Protein AF-A0A7S0AJ33-F1 (afdb_monomer)

Solvent-accessible surface area (backbone atoms only — not comparable to full-atom values): 9630 Å² total; per-residue (Å²): 132,60,96,88,64,83,84,90,73,63,74,93,75,52,90,80,80,69,86,54,76,86,87,74,95,79,88,88,82,87,87,86,87,85,76,67,95,88,60,59,65,63,62,50,52,53,50,58,67,71,67,58,60,90,66,72,79,62,83,73,77,88,58,88,97,57,82,64,74,44,81,56,90,98,44,70,38,20,81,92,29,70,66,35,37,65,82,56,78,78,54,84,82,84,73,77,87,71,65,85,61,53,44,80,44,98,87,75,45,82,41,77,64,59,66,90,76,55,80,83,72,67,89,73,80,76,90,68,84,90,80,124

Radius of gyration: 19.79 Å; Cα contacts (8 Å, |Δi|>4): 57; chains: 1; bounding box: 50×34×46 Å

Secondary structure (DSSP, 8-state):
--TT------TTTS----SS---SS-----------TT--HHHHHHHHHHTS-GGGG--PPPPTT----EEETTEEE-TTSGGG-SGGGG-----SPPPTTEEE-TTS-EEE--GGGS--------S-SS--

Structure (mmCIF, N/CA/C/O backbone):
data_AF-A0A7S0AJ33-F1
#
_entry.id   AF-A0A7S0AJ33-F1
#
loop_
_atom_site.group_PDB
_atom_site.id
_atom_site.type_symbol
_atom_site.label_atom_id
_atom_site.label_alt_id
_atom_site.label_comp_id
_atom_site.label_asym_id
_atom_site.label_entity_id
_atom_site.label_seq_id
_atom_site.pdbx_PDB_ins_code
_atom_site.Cartn_x
_atom_site.Cartn_y
_atom_site.Cartn_z
_atom_site.occupancy
_atom_site.B_iso_or_equiv
_atom_site.auth_seq_id
_atom_site.auth_comp_id
_atom_site.auth_asym_id
_atom_site.auth_atom_id
_atom_site.pdbx_PDB_model_num
ATOM 1 N N . LEU A 1 1 ? 9.107 -3.388 11.786 1.00 78.88 1 LEU A N 1
ATOM 2 C CA . LEU A 1 1 ? 8.128 -4.091 12.624 1.00 78.88 1 LEU A CA 1
ATOM 3 C C . LEU A 1 1 ? 8.884 -5.144 13.397 1.00 78.88 1 LEU A C 1
ATOM 5 O O . LEU A 1 1 ? 9.576 -5.954 12.781 1.00 78.88 1 LEU A O 1
ATOM 9 N N . GLU A 1 2 ? 8.811 -5.050 14.709 1.00 83.94 2 GLU A N 1
ATOM 10 C CA . GLU A 1 2 ? 9.269 -6.053 15.657 1.00 83.94 2 GLU A CA 1
ATOM 11 C C . GLU A 1 2 ? 8.141 -7.064 15.928 1.00 83.94 2 GLU A C 1
ATOM 13 O O . GLU A 1 2 ? 6.979 -6.805 15.591 1.00 83.94 2 GLU A O 1
ATOM 18 N N . PRO A 1 3 ? 8.448 -8.256 16.468 1.00 88.38 3 PRO A N 1
ATOM 19 C CA . PRO A 1 3 ? 7.413 -9.198 16.876 1.00 88.38 3 PRO A CA 1
ATOM 20 C C . PRO A 1 3 ? 6.415 -8.548 17.844 1.00 88.38 3 PRO A C 1
ATOM 22 O O . PRO A 1 3 ? 6.809 -8.023 18.879 1.00 88.38 3 PRO A O 1
ATOM 25 N N . GLY A 1 4 ? 5.125 -8.613 17.509 1.00 87.88 4 GLY A N 1
ATOM 26 C CA . GLY A 1 4 ? 4.047 -7.993 18.290 1.00 87.88 4 GLY A CA 1
ATOM 27 C C . GLY A 1 4 ? 3.580 -6.635 17.761 1.00 87.88 4 GLY A C 1
ATOM 28 O O . GLY A 1 4 ? 2.477 -6.218 18.110 1.00 87.88 4 GLY A O 1
ATOM 29 N N . ASP A 1 5 ? 4.342 -5.984 16.875 1.00 86.94 5 ASP A N 1
ATOM 30 C CA . ASP A 1 5 ? 3.896 -4.744 16.239 1.00 86.94 5 ASP A CA 1
ATOM 31 C C . ASP A 1 5 ? 2.666 -4.980 15.356 1.00 86.94 5 ASP A C 1
ATOM 33 O O . ASP A 1 5 ? 2.607 -5.924 14.560 1.00 86.94 5 ASP A O 1
ATOM 37 N N . LEU A 1 6 ? 1.721 -4.045 15.430 1.00 87.50 6 LEU A N 1
ATOM 38 C CA . LEU A 1 6 ? 0.565 -3.979 14.546 1.00 87.50 6 LEU A CA 1
ATOM 39 C C . LEU A 1 6 ? 0.763 -2.858 13.527 1.00 87.50 6 LEU A C 1
ATOM 41 O O . LEU A 1 6 ? 1.149 -1.742 13.871 1.00 87.50 6 LEU A O 1
ATOM 45 N N . LEU A 1 7 ? 0.476 -3.158 12.261 1.00 86.38 7 LEU A N 1
ATOM 46 C CA . LEU A 1 7 ? 0.466 -2.176 11.183 1.00 86.38 7 LEU A CA 1
ATOM 47 C C . LEU A 1 7 ? -0.927 -2.130 10.573 1.00 86.38 7 LEU A C 1
ATOM 49 O O . LEU A 1 7 ? -1.367 -3.097 9.951 1.00 86.38 7 LEU A O 1
ATOM 53 N N . LEU A 1 8 ? -1.581 -0.980 10.709 1.00 86.56 8 LEU A N 1
ATOM 54 C CA . LEU A 1 8 ? -2.789 -0.679 9.965 1.00 86.56 8 LEU A CA 1
ATOM 55 C C . LEU A 1 8 ? -2.432 0.095 8.701 1.00 86.56 8 LEU A C 1
ATOM 57 O O . LEU A 1 8 ? -1.783 1.137 8.767 1.00 86.56 8 LEU A O 1
ATOM 61 N N . TYR A 1 9 ? -2.840 -0.428 7.549 1.00 86.12 9 TYR A N 1
ATOM 62 C CA . TYR A 1 9 ? -2.573 0.197 6.261 1.00 86.12 9 TYR A CA 1
ATOM 63 C C . TYR A 1 9 ? -3.606 -0.226 5.211 1.00 86.12 9 TYR A C 1
ATOM 65 O O . TYR A 1 9 ? -4.205 -1.299 5.298 1.00 86.12 9 TYR A O 1
ATOM 73 N N . GLU A 1 10 ? -3.806 0.614 4.196 1.00 86.06 10 GLU A N 1
ATOM 74 C CA . GLU A 1 10 ? -4.710 0.329 3.081 1.00 86.06 10 GLU A CA 1
ATOM 75 C C . GLU A 1 10 ? -4.024 -0.581 2.047 1.00 86.06 10 GLU A C 1
ATOM 77 O O . GLU A 1 10 ? -3.420 -0.124 1.073 1.00 86.06 10 GLU A O 1
ATOM 82 N N . SER A 1 11 ? -4.107 -1.898 2.255 1.00 81.50 11 SER A N 1
ATOM 83 C CA . SER A 1 11 ? -3.345 -2.882 1.470 1.00 81.50 11 SER A CA 1
ATOM 84 C C . SER A 1 11 ? -3.650 -2.879 -0.031 1.00 81.50 11 SER A C 1
ATOM 86 O O . SER A 1 11 ? -2.756 -3.138 -0.833 1.00 81.50 11 SER A O 1
ATOM 88 N N . SER A 1 12 ? -4.886 -2.563 -0.426 1.00 77.06 12 SER A N 1
ATOM 89 C CA . SER A 1 12 ? -5.318 -2.617 -1.831 1.00 77.06 12 SER A CA 1
ATOM 90 C C . SER A 1 12 ? -4.884 -1.415 -2.679 1.00 77.06 12 SER A C 1
ATOM 92 O O . SER A 1 12 ? -4.966 -1.479 -3.907 1.00 77.06 12 SER A O 1
ATOM 94 N N . LYS A 1 13 ? -4.449 -0.317 -2.049 1.00 77.19 13 LYS A N 1
ATOM 95 C CA . LYS A 1 13 ? -4.099 0.942 -2.730 1.00 77.19 13 LYS A CA 1
ATOM 96 C C . LYS A 1 13 ? -2.659 1.359 -2.504 1.00 77.19 13 LYS A C 1
ATOM 98 O O . LYS A 1 13 ? -2.037 1.912 -3.407 1.00 77.19 13 LYS A O 1
ATOM 103 N N . CYS A 1 14 ? -2.119 1.097 -1.319 1.00 76.12 14 CYS A N 1
ATOM 104 C CA . CYS A 1 14 ? -0.737 1.418 -1.024 1.00 76.12 14 CYS A CA 1
ATOM 105 C C . CYS A 1 14 ? 0.177 0.382 -1.670 1.00 76.12 14 CYS A C 1
ATOM 107 O O . CYS A 1 14 ? 0.129 -0.797 -1.325 1.00 76.12 14 CYS A O 1
ATOM 109 N N . LEU A 1 15 ? 1.055 0.823 -2.569 1.00 77.12 15 LEU A N 1
ATOM 110 C CA . LEU A 1 15 ? 2.155 -0.008 -3.034 1.00 77.12 15 LEU A CA 1
ATOM 111 C C . LEU A 1 15 ? 3.079 -0.299 -1.846 1.00 77.12 15 LEU A C 1
ATOM 113 O O . LEU A 1 15 ? 3.641 0.623 -1.257 1.00 77.12 15 LEU A O 1
ATOM 117 N N . HIS A 1 16 ? 3.201 -1.564 -1.458 1.00 80.62 16 HIS A N 1
ATOM 118 C CA . HIS A 1 16 ? 3.924 -1.951 -0.251 1.00 80.62 16 HIS A CA 1
ATOM 119 C C . HIS A 1 16 ? 4.716 -3.239 -0.468 1.00 80.62 16 HIS A C 1
ATOM 121 O O . HIS A 1 16 ? 4.377 -4.084 -1.293 1.00 80.62 16 HIS A O 1
ATOM 127 N N . GLY A 1 17 ? 5.792 -3.384 0.297 1.00 80.50 17 GLY A N 1
ATOM 128 C CA . GLY A 1 17 ? 6.698 -4.518 0.223 1.00 80.50 17 GLY A CA 1
ATOM 129 C C . GLY A 1 17 ? 7.762 -4.430 1.307 1.00 80.50 17 GLY A C 1
ATOM 130 O O . GLY A 1 17 ? 7.825 -3.461 2.068 1.00 80.50 17 GLY A O 1
ATOM 131 N N . ARG A 1 18 ? 8.616 -5.451 1.395 1.00 81.06 18 ARG A N 1
ATOM 132 C CA . ARG A 1 18 ? 9.798 -5.376 2.259 1.00 81.06 18 ARG A CA 1
ATOM 133 C C . ARG A 1 18 ? 10.934 -4.721 1.483 1.00 81.06 18 ARG A C 1
ATOM 135 O O . ARG A 1 18 ? 11.247 -5.205 0.399 1.00 81.06 18 ARG A O 1
ATOM 142 N N . PRO A 1 19 ? 11.615 -3.715 2.055 1.00 78.62 19 PRO A N 1
ATOM 143 C CA . PRO A 1 19 ? 12.737 -3.058 1.386 1.00 78.62 19 PRO A CA 1
ATOM 144 C C . PRO A 1 19 ? 13.964 -3.969 1.247 1.00 78.62 19 PRO A C 1
ATOM 146 O O . PRO A 1 19 ? 14.892 -3.648 0.515 1.00 78.62 19 PRO A O 1
ATOM 149 N N . LYS A 1 20 ? 14.007 -5.082 1.990 1.00 82.44 20 LYS A N 1
ATOM 150 C CA . LYS A 1 20 ? 15.107 -6.046 1.983 1.00 82.44 20 LYS A CA 1
ATOM 151 C C . LYS A 1 20 ? 14.561 -7.464 1.976 1.00 82.44 20 LYS A C 1
ATOM 153 O O . LYS A 1 20 ? 13.541 -7.745 2.614 1.00 82.44 20 LYS A O 1
ATOM 158 N N . LYS A 1 21 ? 15.285 -8.364 1.308 1.00 83.88 21 LYS A N 1
ATOM 159 C CA . LYS A 1 21 ? 15.034 -9.807 1.397 1.00 83.88 21 LYS A CA 1
ATOM 160 C C . LYS A 1 21 ? 15.200 -10.250 2.847 1.00 83.88 21 LYS A C 1
ATOM 162 O O . LYS A 1 21 ? 16.145 -9.850 3.525 1.00 83.88 21 LYS A O 1
ATOM 167 N N . PHE A 1 22 ? 14.254 -11.049 3.323 1.00 86.06 22 PHE A N 1
ATOM 168 C CA . PHE A 1 22 ? 14.330 -11.617 4.659 1.00 86.06 22 PHE A CA 1
ATOM 169 C C . PHE A 1 22 ? 15.495 -12.614 4.726 1.00 86.06 22 PHE A C 1
ATOM 171 O O . PHE A 1 22 ? 15.596 -13.493 3.875 1.00 86.06 22 PHE A O 1
ATOM 178 N N . ASN A 1 23 ? 16.362 -12.464 5.727 1.00 89.69 23 ASN A N 1
ATOM 179 C CA . ASN A 1 23 ? 17.447 -13.398 6.013 1.00 89.69 23 ASN A CA 1
ATOM 180 C C . ASN A 1 23 ? 17.201 -14.035 7.386 1.00 89.69 23 ASN A C 1
ATOM 182 O O . ASN A 1 23 ? 17.582 -13.474 8.412 1.00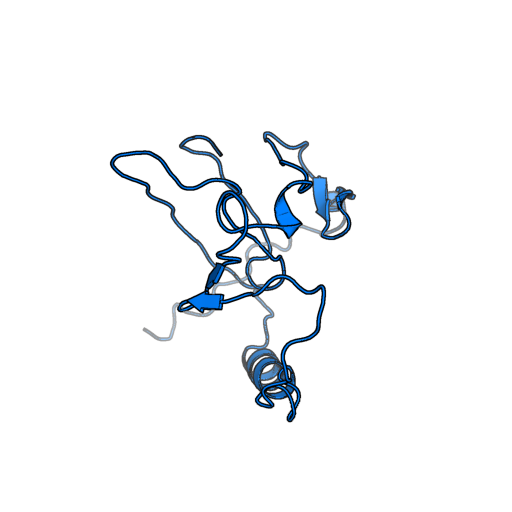 89.69 23 ASN A O 1
ATOM 186 N N . GLY A 1 24 ? 16.505 -15.168 7.406 1.00 90.06 24 GLY A N 1
ATOM 187 C CA . GLY A 1 24 ? 16.172 -15.889 8.628 1.00 90.06 24 GLY A CA 1
ATOM 188 C C . GLY A 1 24 ? 15.516 -17.234 8.333 1.00 90.06 24 GLY A C 1
ATOM 189 O O . GLY A 1 24 ? 15.186 -17.536 7.189 1.00 90.06 24 GLY A O 1
ATOM 190 N N . ALA A 1 25 ? 15.339 -18.047 9.374 1.00 93.44 25 ALA A N 1
ATOM 191 C CA . ALA A 1 25 ? 14.814 -19.406 9.234 1.00 93.44 25 ALA A CA 1
ATOM 192 C C . ALA A 1 25 ? 13.292 -19.448 9.030 1.00 93.44 25 ALA A C 1
ATOM 194 O O . ALA A 1 25 ? 12.788 -20.304 8.309 1.00 93.44 25 ALA A O 1
ATOM 195 N N . TRP A 1 26 ? 12.555 -18.534 9.662 1.00 90.81 26 TRP A N 1
ATOM 196 C CA . TRP A 1 26 ? 11.099 -18.486 9.587 1.00 90.81 26 TRP A CA 1
ATOM 197 C C . TRP A 1 26 ? 10.585 -17.062 9.780 1.00 90.81 26 TRP A C 1
ATOM 199 O O . TRP A 1 26 ? 11.207 -16.238 10.449 1.00 90.81 26 TRP A O 1
ATOM 209 N N . TYR A 1 27 ? 9.431 -16.787 9.184 1.00 88.56 27 TYR A N 1
ATOM 210 C CA . TYR A 1 27 ? 8.706 -15.534 9.319 1.00 88.56 27 TYR A CA 1
ATOM 211 C C . TYR A 1 27 ? 7.208 -15.838 9.377 1.00 88.56 27 TYR A C 1
ATOM 213 O O . TYR A 1 27 ? 6.728 -16.672 8.610 1.00 88.56 27 TYR A O 1
ATOM 221 N N . SER A 1 28 ? 6.474 -15.159 10.260 1.00 91.00 28 SER A N 1
ATOM 222 C CA . SER A 1 28 ? 5.017 -15.270 10.352 1.00 91.00 28 SER A CA 1
ATOM 223 C C . SER A 1 28 ? 4.375 -13.887 10.435 1.00 91.00 28 SER A C 1
ATOM 225 O O . SER A 1 28 ? 4.913 -12.975 11.065 1.00 91.00 28 SER A O 1
ATOM 227 N N . SER A 1 29 ? 3.226 -13.740 9.781 1.00 90.12 29 SER A N 1
ATOM 228 C CA . SER A 1 29 ? 2.386 -12.542 9.790 1.00 90.12 29 SER A CA 1
ATOM 229 C C . SER A 1 29 ? 0.923 -12.943 9.759 1.00 90.12 29 SER A C 1
ATOM 231 O O . SER A 1 29 ? 0.548 -13.812 8.972 1.00 90.12 29 SER A O 1
ATOM 233 N N . LEU A 1 30 ? 0.103 -12.262 10.555 1.00 91.94 30 LEU A N 1
ATOM 234 C CA . LEU A 1 30 ? -1.349 -12.372 10.509 1.00 91.94 30 LEU A CA 1
ATOM 235 C C . LEU A 1 30 ? -1.922 -11.149 9.789 1.00 91.94 30 LEU A C 1
ATOM 237 O O . LEU A 1 30 ? -1.547 -10.020 10.098 1.00 91.94 30 LEU A O 1
ATOM 241 N N . PHE A 1 31 ? -2.842 -11.381 8.855 1.00 90.94 31 PHE A N 1
ATOM 242 C CA . PHE A 1 31 ? -3.569 -10.322 8.161 1.00 90.94 31 PHE A CA 1
ATOM 243 C C . PHE A 1 31 ? -5.047 -10.411 8.517 1.00 90.94 31 PHE A C 1
ATOM 245 O O . PHE A 1 31 ? -5.668 -11.456 8.329 1.00 90.94 31 PHE A O 1
ATOM 252 N N . ILE A 1 32 ? -5.604 -9.307 9.007 1.00 91.81 32 ILE A N 1
ATOM 253 C CA . ILE A 1 32 ? -7.029 -9.175 9.301 1.00 91.81 32 ILE A CA 1
ATOM 254 C C . ILE A 1 32 ? -7.588 -8.138 8.335 1.00 91.81 32 ILE A C 1
ATOM 256 O O . ILE A 1 32 ? -7.136 -6.995 8.317 1.00 91.81 32 ILE A O 1
ATOM 260 N N . HIS A 1 33 ? -8.556 -8.550 7.523 1.00 89.00 33 HIS A N 1
ATOM 261 C CA . HIS A 1 33 ? -9.274 -7.659 6.621 1.00 89.00 33 HIS A CA 1
ATOM 262 C C . HIS A 1 33 ? -10.610 -7.299 7.260 1.00 89.00 33 HIS A C 1
ATOM 264 O O . HIS A 1 33 ? -11.315 -8.174 7.759 1.00 89.00 33 HIS A O 1
ATOM 270 N N . TYR A 1 34 ? -10.960 -6.020 7.233 1.00 85.94 34 TYR A N 1
ATOM 271 C CA . TYR A 1 34 ? -12.242 -5.524 7.712 1.00 85.94 34 TYR A CA 1
ATOM 272 C C . TYR A 1 34 ? -12.789 -4.501 6.718 1.00 85.94 34 TYR A C 1
ATOM 274 O O . TYR A 1 34 ? -12.044 -3.900 5.944 1.00 85.94 34 TYR A O 1
ATOM 282 N N . HIS A 1 35 ? -14.102 -4.307 6.740 1.00 82.12 35 HIS A N 1
ATOM 283 C CA . HIS A 1 35 ? -14.784 -3.292 5.950 1.00 82.12 35 HIS A CA 1
ATOM 284 C C . HIS A 1 35 ? -15.800 -2.549 6.832 1.00 82.12 35 HIS A C 1
ATOM 286 O O . HIS A 1 35 ? -16.255 -3.094 7.841 1.00 82.12 35 HIS A O 1
ATOM 292 N N . PRO A 1 36 ? -16.176 -1.309 6.478 1.00 81.88 36 PRO A N 1
ATOM 293 C CA . PRO A 1 36 ? -17.266 -0.594 7.134 1.00 81.88 36 PRO A CA 1
ATOM 294 C C . PRO A 1 36 ? -18.568 -1.411 7.180 1.00 81.88 36 PRO A C 1
ATOM 296 O O . PRO A 1 36 ? -18.872 -2.177 6.269 1.00 81.88 36 PRO A O 1
ATOM 299 N N . THR A 1 37 ? -19.390 -1.206 8.209 1.00 78.50 37 THR A N 1
ATOM 300 C CA . THR A 1 37 ? -20.683 -1.908 8.365 1.00 78.50 37 THR A CA 1
ATOM 301 C C . THR A 1 37 ? -21.719 -1.520 7.307 1.00 78.50 37 THR A C 1
ATOM 303 O O . THR A 1 37 ? -22.621 -2.295 7.008 1.00 78.50 37 THR A O 1
ATOM 306 N N . ARG A 1 38 ? -21.588 -0.331 6.708 1.00 79.06 38 ARG A N 1
ATOM 307 C CA . ARG A 1 38 ? -22.429 0.166 5.603 1.00 79.06 38 ARG A CA 1
ATOM 308 C C . ARG A 1 38 ? -21.721 0.040 4.251 1.00 79.06 38 ARG A C 1
ATOM 310 O O . ARG A 1 38 ? -21.753 0.961 3.442 1.00 79.06 38 ARG A O 1
ATOM 317 N N . TRP A 1 39 ? -21.021 -1.071 4.049 1.00 76.62 39 TRP A N 1
ATOM 318 C CA . TRP A 1 39 ? -20.308 -1.369 2.811 1.00 76.62 39 TRP A CA 1
ATOM 319 C C . TRP A 1 39 ? -21.244 -2.045 1.806 1.00 76.62 39 TRP A C 1
ATOM 321 O O . TRP A 1 39 ? -21.698 -3.165 2.039 1.00 76.62 39 TRP A O 1
ATOM 331 N N . ASP A 1 40 ? -21.543 -1.374 0.692 1.00 85.75 40 ASP A N 1
ATOM 332 C CA . ASP A 1 40 ? -22.321 -1.963 -0.401 1.00 85.75 40 ASP A CA 1
ATOM 333 C C . ASP A 1 40 ? -21.421 -2.885 -1.236 1.00 85.75 40 ASP A C 1
ATOM 335 O O . ASP A 1 40 ? -20.663 -2.451 -2.107 1.00 85.75 40 ASP A O 1
ATOM 339 N N . ALA A 1 41 ? -21.498 -4.186 -0.953 1.00 81.62 41 ALA A N 1
ATOM 340 C CA . ALA A 1 41 ? -20.696 -5.193 -1.639 1.00 81.62 41 ALA A CA 1
ATOM 341 C C . ALA A 1 41 ? -20.976 -5.253 -3.150 1.00 81.62 41 ALA A C 1
ATOM 343 O O . ALA A 1 41 ? -20.063 -5.547 -3.921 1.00 81.62 41 ALA A O 1
ATOM 344 N N . LYS A 1 42 ? -22.209 -4.955 -3.583 1.00 84.62 42 LYS A N 1
ATOM 345 C CA . LYS A 1 42 ? -22.581 -4.984 -4.999 1.00 84.62 42 LYS A CA 1
ATOM 346 C C . LYS A 1 42 ? -21.967 -3.799 -5.729 1.00 84.62 42 LYS A C 1
ATOM 348 O O . LYS A 1 42 ? -21.313 -3.998 -6.746 1.00 84.62 42 LYS A O 1
ATOM 353 N N . GLN A 1 43 ? -22.110 -2.596 -5.173 1.00 86.19 43 GLN A N 1
ATOM 354 C CA . GLN A 1 43 ? -21.466 -1.405 -5.725 1.00 86.19 43 GLN A CA 1
ATOM 355 C C . GLN A 1 43 ? -19.952 -1.607 -5.844 1.00 86.19 43 GLN A C 1
ATOM 357 O O . GLN A 1 43 ? -19.358 -1.268 -6.859 1.00 86.19 43 GLN A O 1
ATOM 362 N N . VAL A 1 44 ? -19.326 -2.200 -4.827 1.00 82.94 44 VAL A N 1
ATOM 363 C CA . VAL A 1 44 ? -17.883 -2.465 -4.821 1.00 82.94 44 VAL A CA 1
ATOM 364 C C . VAL A 1 44 ? -17.488 -3.489 -5.884 1.00 82.94 44 VAL A C 1
ATOM 366 O O . VAL A 1 44 ? -16.467 -3.310 -6.545 1.00 82.94 44 VAL A O 1
ATOM 369 N N . ALA A 1 45 ? -18.277 -4.549 -6.068 1.00 82.69 45 ALA A N 1
ATOM 370 C CA . ALA A 1 45 ? -18.043 -5.526 -7.127 1.00 82.69 45 ALA A CA 1
ATOM 371 C C . ALA A 1 45 ? -18.151 -4.883 -8.517 1.00 82.69 45 ALA A C 1
ATOM 373 O O . ALA A 1 45 ? -17.259 -5.070 -9.347 1.00 82.69 45 ALA A O 1
ATOM 374 N N . ASP A 1 46 ? -19.186 -4.070 -8.735 1.00 85.56 46 ASP A N 1
ATOM 375 C CA . ASP A 1 46 ? -19.378 -3.321 -9.976 1.00 85.56 46 ASP A CA 1
ATOM 376 C C . ASP A 1 46 ? -18.185 -2.376 -10.216 1.00 85.56 46 ASP A C 1
ATOM 378 O O . ASP A 1 46 ? -17.581 -2.390 -11.290 1.00 85.56 46 ASP A O 1
ATOM 382 N N . ASP A 1 47 ? -17.759 -1.630 -9.198 1.00 84.31 47 ASP A N 1
ATOM 383 C CA . ASP A 1 47 ? -16.575 -0.768 -9.234 1.00 84.31 47 ASP A CA 1
ATOM 384 C C . ASP A 1 47 ? -15.304 -1.529 -9.637 1.00 84.31 47 ASP A C 1
ATOM 386 O O . ASP A 1 47 ? -14.507 -1.031 -10.431 1.00 84.31 47 ASP A O 1
ATOM 390 N N . ILE A 1 48 ? -15.080 -2.727 -9.088 1.00 82.06 48 ILE A N 1
ATOM 391 C CA . ILE A 1 48 ? -13.893 -3.541 -9.389 1.00 82.06 48 ILE A CA 1
ATOM 392 C C . ILE A 1 48 ? -13.847 -3.902 -10.875 1.00 82.06 48 ILE A C 1
ATOM 394 O O . ILE A 1 48 ? -12.790 -3.766 -11.492 1.00 82.06 48 ILE A O 1
ATOM 398 N N . VAL A 1 49 ? -14.979 -4.309 -11.456 1.00 79.31 49 VAL A N 1
ATOM 399 C CA . VAL A 1 49 ? -15.064 -4.677 -12.878 1.00 79.31 49 VAL A CA 1
ATOM 400 C C . VAL A 1 49 ? -14.738 -3.482 -13.777 1.00 79.31 49 VAL A C 1
ATOM 402 O O . VAL A 1 49 ? -13.999 -3.626 -14.749 1.00 79.31 49 VAL A O 1
ATOM 405 N N . HIS A 1 50 ? -15.224 -2.288 -13.432 1.00 84.00 50 HIS A N 1
ATOM 406 C CA . HIS A 1 50 ? -15.037 -1.083 -14.249 1.00 84.00 50 HIS A CA 1
ATOM 407 C C . HIS A 1 50 ? -13.702 -0.356 -14.002 1.00 84.00 50 HIS A C 1
ATOM 409 O O . HIS A 1 50 ? -13.350 0.558 -14.748 1.00 84.00 50 HIS A O 1
ATOM 415 N N . ARG A 1 51 ? -12.933 -0.746 -12.976 1.00 83.38 51 ARG A N 1
ATOM 416 C CA . ARG A 1 51 ? -11.630 -0.139 -12.642 1.00 83.38 51 ARG A CA 1
ATOM 417 C C . ARG A 1 51 ? -10.481 -0.587 -13.534 1.00 83.38 51 ARG A C 1
ATOM 419 O O . ARG A 1 51 ? -9.420 0.025 -13.454 1.00 83.38 51 ARG A O 1
ATOM 426 N N . ILE A 1 52 ? -10.659 -1.630 -14.343 1.00 81.25 52 ILE A N 1
ATOM 427 C CA . ILE A 1 52 ? -9.637 -2.110 -15.278 1.00 81.25 52 ILE A CA 1
ATOM 428 C C . ILE A 1 52 ? -9.941 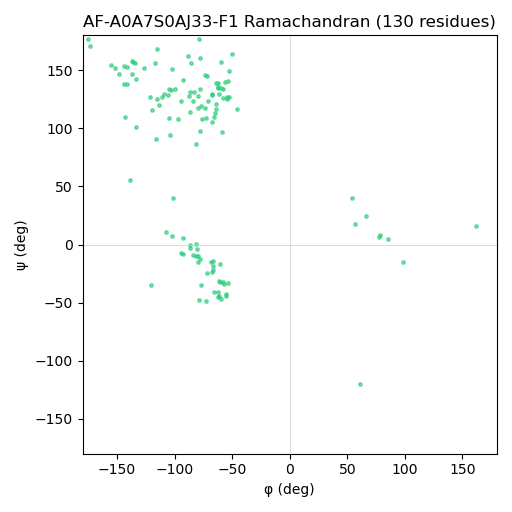-1.515 -16.661 1.00 81.25 52 ILE A C 1
ATOM 430 O O . ILE A 1 52 ? -10.905 -1.937 -17.299 1.00 81.25 52 ILE A O 1
ATOM 434 N N . PRO A 1 53 ? -9.150 -0.539 -17.150 1.00 85.81 53 PRO A N 1
ATOM 435 C CA . PRO A 1 53 ? -9.304 -0.009 -18.497 1.00 85.81 53 PRO A CA 1
ATOM 436 C C . PRO A 1 53 ? -9.280 -1.128 -19.546 1.00 85.81 53 PRO A C 1
ATOM 438 O O . PRO A 1 53 ? -8.438 -2.025 -19.441 1.00 85.81 53 PRO A O 1
ATOM 441 N N . PRO A 1 54 ? -10.119 -1.063 -20.597 1.00 85.31 54 PRO A N 1
ATOM 442 C CA . PRO A 1 54 ? -10.144 -2.086 -21.638 1.00 85.31 54 PRO A CA 1
ATOM 443 C C . PRO A 1 54 ? -8.773 -2.358 -22.261 1.00 85.31 54 PRO A C 1
ATOM 445 O O . PRO A 1 54 ? -8.485 -3.502 -22.576 1.00 85.31 54 PRO A O 1
ATOM 448 N N . SER A 1 55 ? -7.899 -1.353 -22.369 1.00 87.38 55 SER A N 1
ATOM 449 C CA . SER A 1 55 ? -6.547 -1.470 -22.934 1.00 87.38 55 SER A CA 1
ATOM 450 C C . SER A 1 55 ? -5.484 -2.017 -21.970 1.00 87.38 55 SER A C 1
ATOM 452 O O . SER A 1 55 ? -4.326 -2.153 -22.350 1.00 87.38 55 SER A O 1
ATOM 454 N N . TRP A 1 56 ? -5.823 -2.364 -20.721 1.00 83.56 56 TRP A N 1
ATOM 455 C CA . TRP A 1 56 ? -4.825 -2.812 -19.732 1.00 83.56 56 TRP A CA 1
ATOM 456 C C . TRP A 1 56 ? -4.167 -4.160 -20.082 1.00 83.56 56 TRP A C 1
ATOM 458 O O . TRP A 1 56 ? -3.102 -4.486 -19.565 1.00 83.56 56 TRP A O 1
ATOM 468 N N . HIS A 1 57 ? -4.784 -4.945 -20.970 1.00 82.69 57 HIS A N 1
ATOM 469 C CA . HIS A 1 57 ? -4.227 -6.200 -21.482 1.00 82.69 57 HIS A CA 1
ATOM 470 C C . HIS A 1 57 ? -3.203 -5.998 -22.614 1.00 82.69 57 HIS A C 1
ATOM 472 O O . HIS A 1 57 ? -2.539 -6.953 -23.017 1.00 82.69 57 HIS A O 1
ATOM 478 N N . GLU A 1 58 ? -3.072 -4.779 -23.145 1.00 89.50 58 GLU A N 1
ATOM 479 C CA . GLU A 1 58 ? -2.146 -4.476 -24.232 1.00 89.5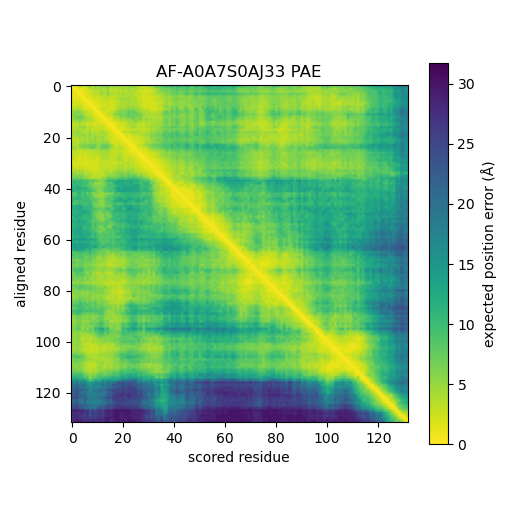0 58 GLU A CA 1
ATOM 480 C C . GLU A 1 58 ? -0.703 -4.467 -23.716 1.00 89.50 58 GLU A C 1
ATOM 482 O O . GLU A 1 58 ? -0.307 -3.641 -22.887 1.00 89.50 58 GLU A O 1
ATOM 487 N N . VAL A 1 59 ? 0.117 -5.381 -24.236 1.00 81.88 59 VAL A N 1
ATOM 488 C CA . VAL A 1 59 ? 1.550 -5.414 -23.933 1.00 81.88 59 VAL A CA 1
ATOM 489 C C . VAL A 1 59 ? 2.237 -4.303 -24.720 1.00 81.88 59 VAL A C 1
ATOM 491 O O . VAL A 1 59 ? 2.384 -4.382 -25.940 1.00 81.88 59 VAL A O 1
ATOM 494 N N . LYS A 1 60 ? 2.670 -3.258 -24.014 1.00 82.69 60 LYS A N 1
ATOM 495 C CA . LYS A 1 60 ? 3.468 -2.182 -24.609 1.00 82.69 60 LYS A CA 1
ATOM 496 C C . LYS A 1 60 ? 4.902 -2.663 -24.872 1.00 82.69 60 LYS A C 1
ATOM 498 O O . LYS A 1 60 ? 5.424 -3.459 -24.086 1.00 82.69 60 LYS A O 1
ATOM 503 N N . PRO A 1 61 ? 5.558 -2.194 -25.951 1.00 85.50 61 PRO A N 1
ATOM 504 C CA . PRO A 1 61 ? 6.975 -2.464 -26.166 1.00 85.50 61 PRO A CA 1
ATOM 505 C C . PRO A 1 61 ? 7.806 -1.903 -25.007 1.00 85.50 61 PRO A C 1
ATOM 507 O O . PRO A 1 61 ? 7.377 -0.981 -24.311 1.00 85.50 61 PRO A O 1
ATOM 510 N N . ARG A 1 62 ? 9.006 -2.461 -24.807 1.00 80.56 62 ARG A N 1
ATOM 511 C CA . ARG A 1 62 ? 9.939 -1.961 -23.792 1.00 80.56 62 ARG A CA 1
ATOM 512 C C . ARG A 1 62 ? 10.237 -0.487 -24.070 1.00 80.56 62 ARG A C 1
ATOM 514 O O . ARG A 1 62 ? 10.654 -0.141 -25.171 1.00 80.56 62 ARG A O 1
ATOM 521 N N . THR A 1 63 ? 10.037 0.348 -23.060 1.00 85.31 63 THR A N 1
ATOM 522 C CA . THR A 1 63 ? 10.448 1.750 -23.091 1.00 85.31 63 THR A CA 1
ATOM 523 C C . THR A 1 63 ? 11.888 1.849 -22.606 1.00 85.31 63 THR A C 1
ATOM 525 O O . THR A 1 63 ? 12.215 1.342 -21.530 1.00 85.31 63 THR A O 1
ATOM 528 N N . ASP A 1 64 ? 12.747 2.500 -23.386 1.00 86.50 64 ASP A N 1
ATOM 529 C CA . ASP A 1 64 ? 14.125 2.763 -22.977 1.00 86.50 64 ASP A CA 1
ATOM 530 C C . ASP A 1 64 ? 14.163 3.653 -21.725 1.00 86.50 64 ASP A C 1
ATOM 532 O O . ASP A 1 64 ? 13.384 4.597 -21.589 1.00 86.50 64 ASP A O 1
ATOM 536 N N . GLY A 1 65 ? 15.069 3.340 -20.795 1.00 83.75 65 GLY A N 1
ATOM 537 C CA . GLY A 1 65 ? 15.218 4.077 -19.534 1.00 83.75 65 GLY A CA 1
ATOM 538 C C . GLY A 1 65 ? 14.183 3.747 -18.451 1.00 83.75 65 GLY A C 1
ATOM 539 O O . GLY A 1 65 ? 14.164 4.427 -17.429 1.00 83.75 65 GLY A O 1
ATOM 540 N N . VAL A 1 66 ? 13.340 2.726 -18.646 1.00 83.75 66 VAL A N 1
ATOM 541 C CA . VAL A 1 66 ? 12.427 2.209 -17.613 1.00 83.75 66 VAL A CA 1
ATOM 542 C C . VAL A 1 66 ? 12.942 0.870 -17.089 1.00 83.75 66 VAL A C 1
ATOM 544 O O . VAL A 1 66 ? 13.219 -0.045 -17.873 1.00 83.75 66 VAL A O 1
ATOM 547 N N . ASP A 1 67 ? 13.045 0.758 -15.764 1.00 85.19 67 ASP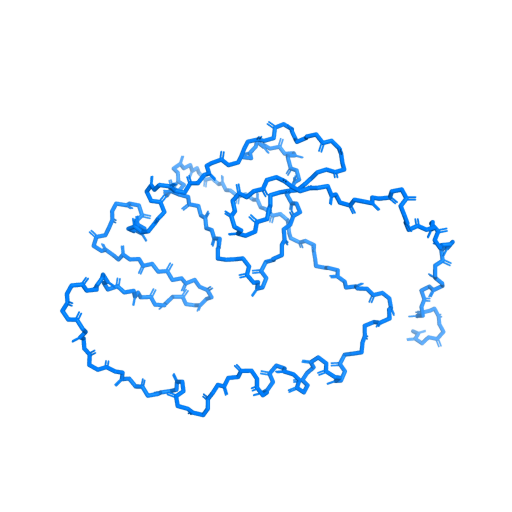 A N 1
ATOM 548 C CA . ASP A 1 67 ? 13.461 -0.473 -15.095 1.00 85.19 67 ASP A CA 1
ATOM 549 C C . ASP A 1 67 ? 12.454 -1.605 -15.373 1.00 85.19 67 ASP A C 1
ATOM 551 O O . ASP A 1 67 ? 11.235 -1.396 -15.322 1.00 85.19 67 ASP A O 1
ATOM 555 N N . PRO A 1 68 ? 12.921 -2.823 -15.698 1.00 84.69 68 PRO A N 1
ATOM 556 C CA . PRO A 1 68 ? 12.018 -3.933 -15.954 1.00 84.69 68 PRO A CA 1
ATOM 557 C C . PRO A 1 68 ? 11.290 -4.337 -14.668 1.00 84.69 68 PRO A C 1
ATOM 559 O O . PRO A 1 68 ? 11.913 -4.628 -13.652 1.00 84.69 68 PRO A O 1
ATOM 562 N N . VAL A 1 69 ? 9.963 -4.447 -14.733 1.00 86.88 69 VAL A N 1
ATOM 563 C CA . VAL A 1 69 ? 9.126 -4.971 -13.643 1.00 86.88 69 VAL A CA 1
ATOM 564 C C . VAL A 1 69 ? 8.588 -6.342 -14.039 1.00 86.88 69 VAL A C 1
ATOM 566 O O . VAL A 1 69 ? 8.014 -6.518 -15.111 1.00 86.88 69 VAL A O 1
ATOM 569 N N . MET A 1 70 ? 8.739 -7.330 -13.159 1.00 86.69 70 MET A N 1
ATOM 570 C CA . 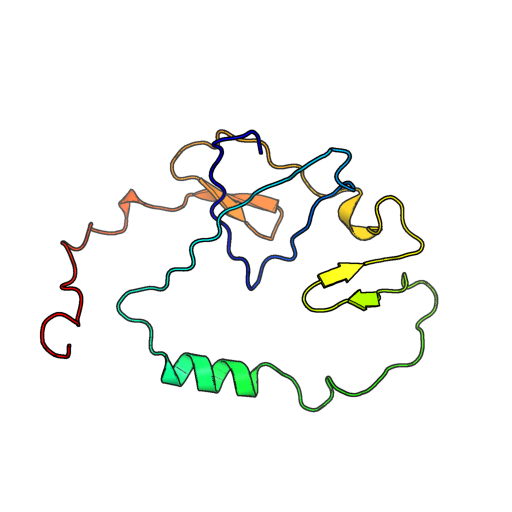MET A 1 70 ? 8.147 -8.657 -13.318 1.00 86.69 70 MET A CA 1
ATOM 571 C C . MET A 1 70 ? 7.041 -8.887 -12.298 1.00 86.69 70 MET A C 1
ATOM 573 O O . MET A 1 70 ? 7.295 -8.820 -11.099 1.00 86.69 70 MET A O 1
ATOM 577 N N . VAL A 1 71 ? 5.854 -9.277 -12.761 1.00 85.62 71 VAL A N 1
ATOM 578 C CA . VAL A 1 71 ? 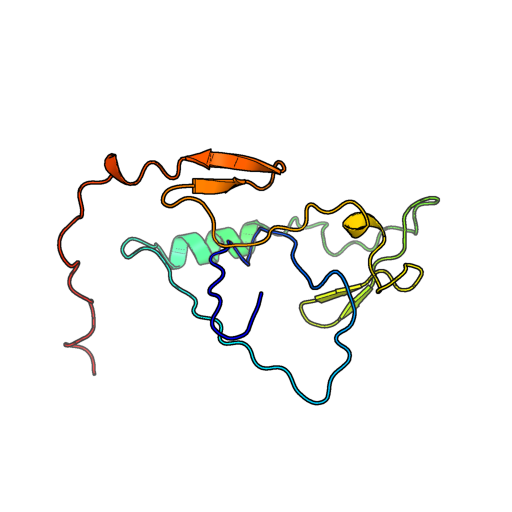4.759 -9.738 -11.896 1.00 85.62 71 VAL A CA 1
ATOM 579 C C . VAL A 1 71 ? 4.949 -11.223 -11.556 1.00 85.62 71 VAL A C 1
ATOM 581 O O . VAL A 1 71 ? 5.210 -12.059 -12.424 1.00 85.62 71 VAL A O 1
ATOM 584 N N . ARG A 1 72 ? 4.835 -11.570 -10.273 1.00 82.31 72 ARG A N 1
ATOM 585 C CA . ARG A 1 72 ? 4.918 -12.929 -9.722 1.00 82.31 72 ARG A CA 1
ATOM 586 C C . ARG A 1 72 ? 3.764 -13.144 -8.742 1.00 82.31 72 ARG A C 1
ATOM 588 O O . ARG A 1 72 ? 3.824 -12.711 -7.591 1.00 82.31 72 ARG A O 1
ATOM 595 N N . GLY A 1 73 ? 2.720 -13.833 -9.202 1.00 85.25 73 GLY A N 1
ATOM 596 C CA . GLY A 1 73 ? 1.495 -14.028 -8.423 1.00 85.25 73 GLY A CA 1
ATOM 597 C C . GLY A 1 73 ? 0.843 -12.680 -8.116 1.00 85.25 73 GLY A C 1
ATOM 598 O O . GLY A 1 73 ? 0.536 -11.931 -9.035 1.00 85.25 73 GLY A O 1
ATOM 599 N N . THR A 1 74 ? 0.684 -12.359 -6.832 1.00 78.50 74 THR A N 1
ATOM 600 C CA . THR A 1 74 ? 0.154 -11.069 -6.348 1.00 78.50 74 THR A CA 1
ATOM 601 C C . THR A 1 74 ? 1.237 -10.028 -6.044 1.00 78.50 74 THR A C 1
ATOM 603 O O . THR A 1 74 ? 0.936 -8.957 -5.525 1.00 78.50 74 THR A O 1
ATOM 606 N N . SER A 1 75 ? 2.502 -10.332 -6.341 1.00 81.25 75 SER A N 1
ATOM 607 C CA . SER A 1 75 ? 3.642 -9.438 -6.120 1.00 81.25 75 SER A CA 1
ATOM 608 C C . SER A 1 75 ? 4.293 -9.027 -7.434 1.00 81.25 75 SER A C 1
ATOM 610 O O . SER A 1 75 ? 4.036 -9.610 -8.488 1.00 81.25 75 SER A O 1
ATOM 612 N N . PHE A 1 76 ? 5.173 -8.039 -7.373 1.00 87.00 76 PHE A N 1
ATOM 613 C CA . PHE A 1 76 ? 6.026 -7.642 -8.481 1.00 87.00 76 PHE A CA 1
ATOM 614 C C . PHE A 1 76 ? 7.440 -7.383 -7.959 1.00 87.00 76 PHE A C 1
ATOM 616 O O . PHE A 1 76 ? 7.640 -7.197 -6.759 1.00 87.00 76 PHE A O 1
ATOM 623 N N . ARG A 1 77 ? 8.425 -7.465 -8.851 1.00 87.50 77 ARG A N 1
ATOM 624 C CA . ARG A 1 77 ? 9.840 -7.308 -8.517 1.00 87.50 77 ARG A CA 1
ATOM 625 C C . ARG A 1 77 ? 10.610 -6.688 -9.674 1.00 87.50 77 ARG A C 1
ATOM 627 O O . ARG A 1 77 ? 10.315 -7.001 -10.829 1.00 87.50 77 ARG A O 1
ATOM 634 N N . GLU A 1 78 ? 11.621 -5.894 -9.363 1.00 89.69 78 GLU A N 1
ATOM 635 C CA . GLU A 1 78 ? 12.526 -5.285 -10.337 1.00 89.69 78 GLU A CA 1
ATOM 636 C C . GLU A 1 78 ? 13.865 -6.048 -10.302 1.00 89.69 78 GLU A C 1
ATOM 638 O O . GLU A 1 78 ? 14.700 -5.803 -9.434 1.00 89.69 78 GLU A O 1
ATOM 643 N N . PRO A 1 79 ? 14.068 -7.059 -11.170 1.00 87.19 79 PRO A N 1
ATOM 644 C CA . PRO A 1 79 ? 15.129 -8.061 -11.019 1.00 87.19 79 PRO A CA 1
ATOM 645 C C . PRO A 1 79 ? 16.549 -7.514 -11.163 1.00 87.19 79 PRO A C 1
ATOM 647 O O . PRO A 1 79 ? 17.492 -8.160 -10.716 1.00 87.19 79 PRO A O 1
ATOM 650 N N . GLU A 1 80 ? 16.701 -6.369 -11.821 1.00 89.00 80 GLU A N 1
ATOM 651 C CA . GLU A 1 80 ? 17.993 -5.718 -12.054 1.00 89.00 80 GLU A CA 1
ATOM 652 C C . GLU A 1 80 ? 18.386 -4.797 -10.882 1.00 89.00 80 GLU A C 1
ATOM 654 O O . GLU A 1 80 ? 19.488 -4.255 -10.859 1.00 89.00 80 GLU A O 1
ATOM 659 N N . CYS A 1 81 ? 17.513 -4.657 -9.880 1.00 86.31 81 CYS A N 1
ATOM 660 C CA . CYS A 1 81 ? 17.673 -3.728 -8.771 1.00 86.31 81 CYS A CA 1
ATOM 661 C C . CYS A 1 81 ? 18.140 -4.425 -7.489 1.00 86.31 81 CYS A C 1
ATOM 663 O O . CYS A 1 81 ? 17.811 -5.582 -7.205 1.00 86.31 81 CYS A O 1
ATOM 665 N N . GLU A 1 82 ? 18.867 -3.689 -6.647 1.00 85.75 82 GLU A N 1
ATOM 666 C CA . GLU A 1 82 ? 19.215 -4.155 -5.305 1.00 85.75 82 GLU A CA 1
ATOM 667 C C . GLU A 1 82 ? 17.940 -4.466 -4.503 1.00 85.75 82 GLU A C 1
ATOM 669 O O . GLU A 1 82 ? 16.972 -3.710 -4.517 1.00 85.75 82 GLU A O 1
ATOM 674 N N . HIS A 1 83 ? 17.930 -5.616 -3.822 1.00 85.69 83 HIS A N 1
ATOM 675 C CA . HIS A 1 83 ? 16.765 -6.133 -3.090 1.00 85.69 83 HIS A CA 1
ATOM 676 C C . HIS A 1 83 ? 15.484 -6.314 -3.924 1.00 85.69 83 HIS A C 1
ATOM 678 O O . HIS A 1 83 ? 14.421 -6.522 -3.347 1.00 85.69 83 HIS A O 1
ATOM 684 N N . ASP A 1 84 ? 15.610 -6.342 -5.249 1.00 87.81 84 ASP A N 1
ATOM 685 C CA . ASP A 1 84 ? 14.525 -6.396 -6.224 1.00 87.81 84 ASP A CA 1
ATOM 686 C C . ASP A 1 84 ? 13.629 -5.130 -6.264 1.00 87.81 84 ASP A C 1
ATOM 688 O O . ASP A 1 84 ? 12.466 -5.225 -6.669 1.00 87.81 84 ASP A O 1
ATOM 692 N N . TRP A 1 85 ? 14.157 -3.963 -5.845 1.00 85.38 85 TRP A N 1
ATOM 693 C CA . TRP A 1 85 ? 13.441 -2.675 -5.826 1.00 85.38 85 TRP A CA 1
ATOM 694 C C . TRP A 1 85 ? 14.331 -1.471 -6.191 1.00 85.38 85 TRP A C 1
ATOM 696 O O . TRP A 1 85 ? 15.154 -1.030 -5.389 1.00 85.38 85 TRP A O 1
ATOM 706 N N . CYS A 1 86 ? 14.120 -0.867 -7.358 1.00 79.88 86 CYS A N 1
ATOM 707 C CA . CYS A 1 86 ? 14.756 0.385 -7.770 1.00 79.88 86 CYS A CA 1
ATOM 708 C C . CYS A 1 86 ? 14.079 1.594 -7.110 1.00 79.88 86 CYS A C 1
ATOM 710 O O . CYS A 1 86 ? 14.747 2.434 -6.499 1.00 79.88 86 CYS A O 1
ATOM 712 N N . ALA A 1 87 ? 12.743 1.653 -7.142 1.00 74.06 87 ALA A N 1
ATOM 713 C CA . ALA A 1 87 ? 11.992 2.815 -6.656 1.00 74.06 87 ALA A CA 1
ATOM 714 C C . ALA A 1 87 ? 11.994 2.970 -5.121 1.00 74.06 87 ALA A C 1
ATOM 716 O O . ALA A 1 87 ? 11.834 4.075 -4.601 1.00 74.06 87 ALA A O 1
ATOM 717 N N . LEU A 1 88 ? 12.196 1.881 -4.366 1.00 71.62 88 LEU A N 1
ATOM 718 C CA . LEU A 1 88 ? 12.115 1.911 -2.898 1.00 71.62 88 LEU A CA 1
ATOM 719 C C . LEU A 1 88 ? 13.423 2.297 -2.198 1.00 71.62 88 LEU A C 1
ATOM 721 O O . LEU A 1 88 ? 13.437 2.407 -0.971 1.00 71.62 88 LEU A O 1
ATOM 725 N N . LYS A 1 89 ? 14.508 2.568 -2.936 1.00 70.50 89 LYS A N 1
ATOM 726 C CA . LYS A 1 89 ? 15.793 2.984 -2.345 1.00 70.50 89 LYS A CA 1
ATOM 727 C C . LYS A 1 89 ? 15.666 4.242 -1.472 1.00 70.50 89 LYS A C 1
ATOM 729 O O . LYS A 1 89 ? 16.360 4.362 -0.467 1.00 70.50 89 LYS A O 1
ATOM 734 N N . GLY A 1 90 ? 14.766 5.156 -1.845 1.00 71.62 90 GLY A N 1
ATOM 735 C CA . GLY A 1 90 ? 14.459 6.386 -1.106 1.00 71.62 90 GLY A CA 1
ATOM 736 C C . GLY A 1 90 ? 13.166 6.332 -0.288 1.00 71.62 90 GLY A C 1
ATOM 737 O O . GLY A 1 90 ? 12.740 7.364 0.228 1.00 71.62 90 GLY A O 1
ATOM 738 N N . ALA A 1 91 ? 12.510 5.171 -0.188 1.00 75.62 91 ALA A N 1
ATOM 739 C CA . ALA A 1 91 ? 11.242 5.067 0.520 1.00 75.62 91 ALA A CA 1
ATOM 740 C C . ALA A 1 91 ? 11.415 5.428 2.000 1.00 75.62 91 ALA A C 1
ATOM 742 O O . ALA A 1 91 ? 12.340 4.966 2.678 1.00 75.62 91 ALA A O 1
ATOM 743 N N . ARG A 1 92 ? 10.493 6.243 2.521 1.00 73.62 92 ARG A N 1
ATOM 744 C CA . ARG A 1 92 ? 10.497 6.635 3.930 1.00 73.62 92 ARG A CA 1
ATOM 745 C C . ARG A 1 92 ? 10.255 5.398 4.788 1.00 73.62 92 ARG A C 1
ATOM 747 O O . ARG A 1 92 ? 9.172 4.819 4.776 1.00 73.62 92 ARG A O 1
ATOM 754 N N . GLN A 1 93 ? 11.269 4.999 5.550 1.00 74.56 93 GLN A N 1
ATOM 755 C CA . GLN A 1 93 ? 11.120 3.930 6.528 1.00 74.56 93 GLN A CA 1
ATOM 756 C C . GLN A 1 93 ? 10.300 4.451 7.700 1.00 74.56 93 GLN A C 1
ATOM 758 O O . GLN A 1 93 ? 10.764 5.276 8.485 1.00 74.56 93 GLN A O 1
ATOM 763 N N . TRP A 1 94 ? 9.073 3.965 7.803 1.00 72.00 94 TRP A N 1
ATOM 764 C CA . TRP A 1 94 ? 8.213 4.267 8.929 1.00 72.00 94 TRP A CA 1
ATOM 765 C C . TRP A 1 94 ? 8.538 3.319 10.085 1.00 72.00 94 TRP A C 1
ATOM 767 O O . TRP A 1 94 ? 8.527 2.096 9.922 1.00 72.00 94 TRP A O 1
ATOM 777 N N . LYS A 1 95 ? 8.877 3.883 11.244 1.00 73.94 95 LYS A N 1
ATOM 778 C CA . LYS A 1 95 ? 9.182 3.140 12.470 1.00 73.94 95 LYS A CA 1
ATOM 779 C C . LYS A 1 95 ? 8.205 3.600 13.543 1.00 73.94 95 LYS A C 1
ATOM 781 O O . LYS A 1 95 ? 8.056 4.801 13.738 1.00 73.94 95 LYS A O 1
ATOM 786 N N . GLY A 1 96 ? 7.517 2.648 14.165 1.00 72.25 96 GLY A N 1
ATOM 787 C CA . GLY A 1 96 ? 6.657 2.919 15.311 1.00 72.25 96 GLY A CA 1
ATOM 788 C C . GLY A 1 96 ? 7.459 3.070 16.613 1.00 72.25 96 GLY A C 1
ATOM 789 O O . GLY A 1 96 ? 8.677 2.864 16.600 1.00 72.25 96 GLY A O 1
ATOM 790 N N . PRO A 1 97 ? 6.779 3.390 17.726 1.00 80.38 97 PRO A N 1
ATOM 791 C CA . PRO A 1 97 ? 5.350 3.708 17.801 1.00 80.38 97 PRO A CA 1
ATOM 792 C C . PRO A 1 97 ? 5.037 5.080 17.180 1.00 80.38 97 PRO A C 1
ATOM 794 O O . PRO A 1 97 ? 5.853 5.996 17.231 1.00 80.38 97 PRO A O 1
ATOM 797 N N . VAL A 1 98 ? 3.871 5.199 16.545 1.00 79.62 98 VAL A N 1
ATOM 798 C CA . VAL A 1 98 ? 3.375 6.482 16.020 1.00 79.62 98 VAL A CA 1
ATOM 799 C C . VAL A 1 98 ? 2.638 7.247 17.103 1.00 79.62 98 VAL A C 1
ATOM 801 O O . VAL A 1 98 ? 2.122 6.640 18.040 1.00 79.62 98 VAL A O 1
ATOM 804 N N . GLU A 1 99 ? 2.562 8.566 16.953 1.00 85.31 99 GLU A N 1
ATOM 805 C CA . GLU A 1 99 ? 1.667 9.377 17.771 1.00 85.31 99 GLU A CA 1
ATOM 806 C C . GLU A 1 99 ? 0.217 8.944 17.527 1.00 85.31 99 GLU A C 1
ATOM 808 O O . GLU A 1 99 ? -0.218 8.796 16.376 1.00 85.31 99 GLU A O 1
ATOM 813 N N . GLU A 1 100 ? -0.509 8.693 18.616 1.00 85.06 100 GLU A N 1
ATOM 814 C CA . GLU A 1 100 ? -1.915 8.306 18.567 1.00 85.06 100 GLU A CA 1
ATOM 815 C C . GLU A 1 100 ? -2.730 9.358 17.807 1.00 85.06 100 GLU A C 1
ATOM 817 O O . GLU A 1 100 ? -2.490 10.556 17.918 1.00 85.06 100 GLU A O 1
ATOM 822 N N . GLY A 1 101 ? -3.678 8.903 16.987 1.00 85.88 101 GLY A N 1
ATOM 823 C CA . GLY A 1 101 ? -4.485 9.799 16.162 1.00 85.88 101 GLY A CA 1
ATOM 824 C C . GLY A 1 101 ? -3.779 10.325 14.910 1.00 85.88 101 GLY A C 1
ATOM 825 O O . GLY A 1 101 ? -4.375 11.129 14.203 1.00 85.88 101 GLY A O 1
ATOM 826 N N . THR A 1 102 ? -2.572 9.859 14.566 1.00 88.25 102 THR A N 1
ATOM 827 C CA . THR A 1 102 ? -1.871 10.266 13.332 1.00 88.25 102 THR A CA 1
ATOM 828 C C . THR A 1 102 ? -1.642 9.107 12.358 1.00 88.25 102 THR A C 1
ATOM 830 O O . THR A 1 102 ? -1.600 7.938 12.744 1.00 88.25 102 THR A O 1
ATOM 833 N N . PHE A 1 103 ? -1.482 9.414 11.066 1.00 87.06 103 PHE A N 1
ATOM 834 C CA . PHE A 1 103 ? -1.136 8.425 10.039 1.00 87.06 103 PHE A CA 1
ATOM 835 C C . PHE A 1 103 ? -0.200 8.985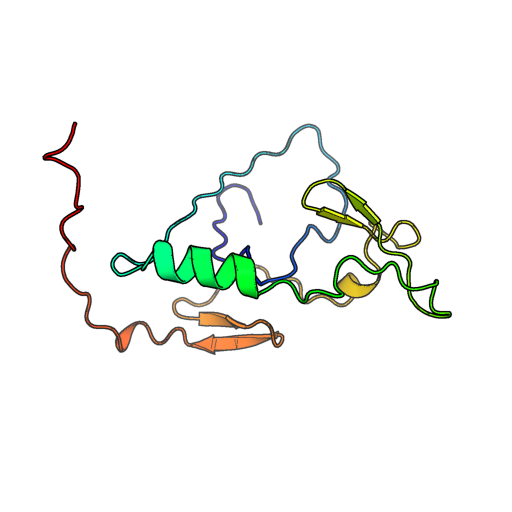 8.956 1.00 87.06 103 PHE A C 1
ATOM 837 O O . PHE A 1 103 ? -0.202 10.183 8.666 1.00 87.06 103 PHE A O 1
ATOM 844 N N . LEU A 1 104 ? 0.588 8.104 8.322 1.00 85.00 104 LEU A N 1
ATOM 845 C CA . LEU A 1 104 ? 1.331 8.427 7.100 1.00 85.00 104 LEU A CA 1
ATOM 846 C C . LEU A 1 104 ? 0.398 8.365 5.897 1.00 85.00 104 LEU A C 1
ATOM 848 O O . LEU A 1 104 ? -0.095 7.295 5.543 1.00 85.00 104 LEU A O 1
ATOM 852 N N . SER A 1 105 ? 0.209 9.486 5.220 1.00 83.75 105 SER A N 1
ATOM 853 C CA . SER A 1 105 ? -0.497 9.499 3.942 1.00 83.75 105 SER A CA 1
ATOM 854 C C . SER A 1 105 ? 0.385 9.006 2.788 1.00 83.75 105 SER A C 1
ATOM 856 O O . SER A 1 105 ? 1.615 9.036 2.862 1.00 83.75 105 SER A O 1
ATOM 858 N N . GLY A 1 106 ? -0.239 8.604 1.676 1.00 76.56 106 GLY A N 1
ATOM 859 C CA . GLY A 1 106 ? 0.473 8.175 0.465 1.00 76.56 106 GLY A CA 1
ATOM 860 C C . GLY A 1 106 ? 1.377 9.248 -0.165 1.00 76.56 106 GLY A C 1
ATOM 861 O O . GLY A 1 106 ? 2.264 8.900 -0.935 1.00 76.56 106 GLY A O 1
ATOM 862 N N . SER A 1 107 ? 1.202 10.531 0.187 1.00 80.00 107 SER A N 1
ATOM 863 C CA . SER A 1 107 ? 2.103 11.627 -0.208 1.00 80.00 107 SER A CA 1
ATOM 864 C C . SER A 1 107 ? 3.366 11.726 0.658 1.00 80.00 107 SER A C 1
ATOM 866 O O . SER A 1 107 ? 4.226 12.559 0.390 1.00 80.00 107 SER A O 1
ATOM 868 N N . GLY A 1 108 ? 3.504 10.898 1.698 1.00 79.75 108 GLY A N 1
ATOM 869 C CA . GLY A 1 108 ? 4.638 10.947 2.624 1.00 79.75 108 GLY A CA 1
ATOM 870 C C . GLY A 1 108 ? 4.473 11.947 3.776 1.00 79.75 108 GLY A C 1
ATOM 871 O O . GLY A 1 108 ? 5.398 12.105 4.579 1.00 79.75 108 GLY A O 1
ATOM 872 N N . GLU A 1 109 ? 3.307 12.590 3.885 1.00 86.69 109 GLU A N 1
ATOM 873 C CA . GLU A 1 109 ? 2.966 13.553 4.937 1.00 86.69 109 GLU A CA 1
ATOM 874 C C . GLU A 1 109 ? 2.264 12.869 6.114 1.00 86.69 109 GLU A C 1
ATOM 876 O O . GLU A 1 109 ? 1.417 11.993 5.907 1.00 86.69 109 GLU A O 1
ATOM 881 N N . ILE A 1 110 ? 2.577 13.307 7.335 1.00 87.69 110 ILE A N 1
ATOM 882 C CA . ILE A 1 110 ? 1.857 12.904 8.548 1.00 87.69 110 ILE A CA 1
ATOM 883 C C . ILE A 1 110 ? 0.568 13.722 8.626 1.00 87.69 110 ILE A C 1
ATOM 885 O O . ILE A 1 110 ? 0.614 14.947 8.508 1.00 87.69 110 ILE A O 1
ATOM 889 N N . LYS A 1 111 ? -0.571 13.051 8.797 1.00 89.75 111 LYS A N 1
ATOM 890 C CA . LYS A 1 111 ? -1.896 13.675 8.885 1.00 89.75 111 LYS A CA 1
ATOM 891 C C . LYS A 1 111 ? -2.623 13.224 10.146 1.00 89.75 111 LYS A C 1
ATOM 893 O O . LYS A 1 111 ? -2.389 12.122 10.636 1.00 89.75 111 LYS A O 1
ATOM 898 N N . ASP A 1 112 ? -3.501 14.089 10.637 1.00 90.19 112 ASP A N 1
ATOM 899 C CA . ASP A 1 112 ? -4.392 13.806 11.760 1.00 90.19 112 ASP A CA 1
ATOM 900 C C . ASP A 1 112 ? -5.567 12.938 11.282 1.00 90.19 112 ASP A C 1
ATOM 902 O O . ASP A 1 112 ? -6.159 13.186 10.228 1.00 90.19 112 ASP A O 1
ATOM 906 N N . LEU A 1 113 ? -5.875 11.888 12.037 1.00 85.44 113 LEU A N 1
ATOM 907 C CA . LEU A 1 113 ? -6.952 10.940 11.761 1.00 85.44 113 LEU A CA 1
ATOM 908 C C . LEU A 1 113 ? -8.323 11.500 12.177 1.00 85.44 113 LEU A C 1
ATOM 910 O O . LEU A 1 113 ? -9.350 10.926 11.822 1.00 85.44 113 LEU A O 1
ATOM 914 N N . HIS A 1 114 ? -8.350 12.630 12.893 1.00 83.94 114 HIS A N 1
ATOM 915 C CA . HIS A 1 114 ? -9.549 13.338 13.331 1.00 83.94 114 HIS A CA 1
ATOM 916 C C . HIS A 1 114 ? -10.534 12.446 14.104 1.00 83.94 114 HIS A C 1
ATOM 918 O O . HIS A 1 114 ? -11.750 12.556 13.921 1.00 83.94 114 HIS A O 1
ATOM 924 N N . LEU A 1 115 ? -10.018 11.567 14.973 1.00 71.94 115 LEU A N 1
ATOM 925 C CA . LEU A 1 115 ? -10.827 10.603 15.732 1.00 71.94 115 LEU A CA 1
ATOM 926 C C . LEU A 1 115 ? -11.897 11.283 16.602 1.00 71.94 115 LEU A C 1
ATOM 928 O O . LEU A 1 115 ? -13.011 10.776 16.709 1.00 71.94 115 LEU A O 1
ATOM 932 N N . ASP A 1 116 ? -11.613 12.482 17.111 1.00 70.88 116 ASP A N 1
ATOM 933 C CA . ASP A 1 116 ? -12.523 13.264 17.961 1.00 70.88 116 ASP A CA 1
ATOM 934 C C . ASP A 1 116 ? -13.786 13.761 17.237 1.00 70.88 116 ASP A C 1
ATOM 936 O O . ASP A 1 116 ? -14.735 14.230 17.866 1.00 70.88 116 ASP A O 1
ATOM 940 N N . ARG A 1 117 ? -13.814 13.702 15.898 1.00 61.12 117 ARG A N 1
ATOM 941 C CA . ARG A 1 117 ? -14.920 14.230 15.081 1.00 61.12 117 ARG A CA 1
ATOM 942 C C . ARG A 1 117 ? -15.964 13.185 14.714 1.00 61.12 117 ARG A C 1
ATOM 944 O O . ARG A 1 117 ? -16.991 13.542 14.137 1.00 61.12 117 ARG A O 1
ATOM 951 N N . VAL A 1 118 ? -15.722 11.915 15.025 1.00 60.03 118 VAL A N 1
ATOM 952 C CA . VAL A 1 118 ? -16.673 10.836 14.762 1.00 60.03 118 VAL A CA 1
ATOM 953 C C . VAL A 1 118 ? -17.303 10.451 16.096 1.00 60.03 118 VAL A C 1
ATOM 955 O O . VAL A 1 118 ? -16.622 9.853 16.927 1.00 60.03 118 VAL A O 1
ATOM 958 N N . PRO A 1 119 ? -18.591 10.768 16.341 1.00 58.94 119 PRO A N 1
ATOM 959 C CA . PRO A 1 119 ? -19.288 10.212 17.490 1.00 58.94 119 PRO A CA 1
ATOM 960 C C . PRO A 1 119 ? -19.124 8.698 17.431 1.00 58.94 119 PRO A C 1
ATOM 962 O O . PRO A 1 119 ? -19.416 8.109 16.385 1.00 58.94 119 PRO A O 1
ATOM 965 N N . VAL A 1 120 ? -18.651 8.079 18.516 1.00 60.12 120 VAL A N 1
ATOM 966 C CA . VAL A 1 120 ? -18.640 6.620 18.643 1.00 60.12 120 VAL A CA 1
ATOM 967 C C . VAL A 1 120 ? -20.090 6.177 18.505 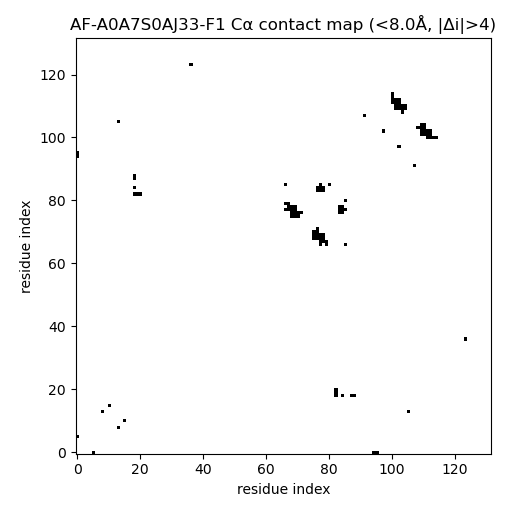1.00 60.12 120 VAL A C 1
ATOM 969 O O . VAL A 1 120 ? -20.887 6.277 19.436 1.00 60.12 120 VAL A O 1
ATOM 972 N N . GLN A 1 121 ? -20.469 5.776 17.295 1.00 57.22 121 GLN A N 1
ATOM 973 C CA . GLN A 1 121 ? -21.759 5.161 17.063 1.00 57.22 121 GLN A CA 1
ATOM 974 C C . GLN A 1 121 ? -21.698 3.862 17.855 1.00 57.22 121 GLN A C 1
ATOM 976 O O . GLN A 1 121 ? -20.769 3.072 17.672 1.00 57.22 121 GLN A O 1
ATOM 981 N N . GLY A 1 122 ? -22.625 3.706 18.806 1.00 57.81 122 GLY A N 1
ATOM 982 C CA . GLY A 1 122 ? -22.722 2.509 19.634 1.00 57.81 122 GLY A CA 1
ATOM 983 C C . GLY A 1 122 ? -22.721 1.236 18.779 1.00 57.81 122 GLY A C 1
ATOM 984 O O . GLY A 1 122 ? -22.924 1.318 17.565 1.00 57.81 122 GLY A O 1
ATOM 985 N N . PRO A 1 123 ? -22.476 0.066 19.389 1.00 59.78 123 PRO A N 1
ATOM 986 C CA . PRO A 1 123 ? -22.304 -1.189 18.665 1.00 59.78 123 PRO A CA 1
ATOM 987 C C . PRO A 1 123 ? -23.390 -1.358 17.598 1.00 59.78 123 PRO A C 1
ATOM 989 O O . PRO A 1 123 ? -24.582 -1.407 17.901 1.00 59.78 123 PRO A O 1
ATOM 992 N N . VAL A 1 124 ? -22.969 -1.391 16.331 1.00 59.59 124 VAL A N 1
ATOM 993 C CA . VAL A 1 124 ? -23.865 -1.716 15.222 1.00 59.59 124 VAL A CA 1
ATOM 994 C C . VAL A 1 124 ? -24.167 -3.208 15.354 1.00 59.59 124 VAL A C 1
ATOM 996 O O . VAL A 1 124 ? -23.212 -3.988 15.390 1.00 59.59 124 VAL A O 1
ATOM 999 N N . PRO A 1 125 ? -25.444 -3.623 15.447 1.00 58.03 125 PRO A N 1
ATOM 1000 C CA . PRO A 1 125 ? -25.784 -5.033 15.545 1.00 58.03 125 PRO A CA 1
ATOM 1001 C C . PRO A 1 125 ? -25.153 -5.787 14.375 1.00 58.03 125 PRO A C 1
ATOM 1003 O O . PRO A 1 125 ? -25.325 -5.403 13.213 1.00 58.03 125 PRO A O 1
ATOM 1006 N N . ILE A 1 126 ? -24.400 -6.839 14.686 1.00 60.47 126 ILE A N 1
ATOM 1007 C CA . ILE A 1 126 ? -23.855 -7.742 13.678 1.00 60.47 126 ILE A CA 1
ATOM 1008 C C . ILE A 1 126 ? -25.064 -8.437 13.049 1.00 60.47 126 ILE A C 1
ATOM 1010 O O . ILE A 1 126 ? -25.753 -9.211 13.706 1.00 60.47 126 ILE A O 1
ATOM 1014 N N . LYS A 1 127 ? -25.377 -8.121 11.788 1.00 54.53 127 LYS A N 1
ATOM 1015 C CA . LYS A 1 127 ? -26.383 -8.884 11.043 1.00 5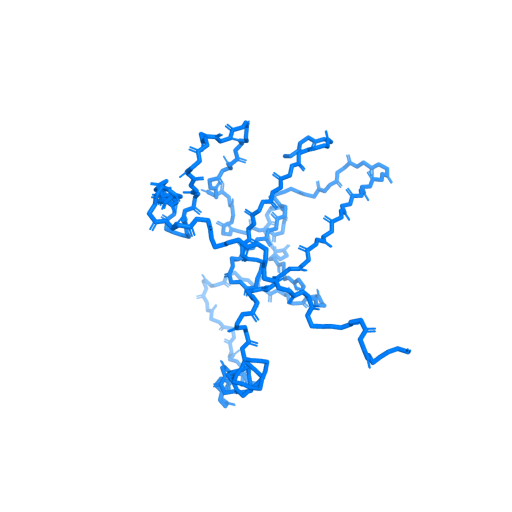4.53 127 LYS A CA 1
ATOM 1016 C C . LYS A 1 127 ? -25.817 -10.284 10.813 1.00 54.53 127 LYS A C 1
ATOM 1018 O O . LYS A 1 127 ? -24.915 -10.424 9.992 1.00 54.53 127 LYS A O 1
ATOM 1023 N N . GLY A 1 128 ? -26.318 -11.279 11.542 1.00 51.88 128 GLY A N 1
ATOM 1024 C CA . GLY A 1 128 ? -25.928 -12.670 11.305 1.00 51.88 128 GLY A CA 1
ATOM 1025 C C . GLY A 1 128 ? -26.182 -13.698 12.408 1.00 51.88 128 GLY A C 1
ATOM 1026 O O . GLY A 1 128 ? -25.588 -14.762 12.313 1.00 51.88 128 GLY A O 1
ATOM 1027 N N . GLU A 1 129 ? -27.014 -13.446 13.424 1.00 48.19 129 GLU A N 1
ATOM 1028 C CA . GLU A 1 129 ? -27.396 -14.520 14.369 1.00 48.19 129 GLU A CA 1
ATOM 1029 C C . GLU A 1 129 ? -28.696 -15.258 13.989 1.00 48.19 129 GLU A C 1
ATOM 1031 O O . GLU A 1 129 ? -28.964 -16.310 14.555 1.00 48.19 129 GLU A O 1
ATOM 1036 N N . ASP A 1 130 ? -29.448 -14.789 12.982 1.00 45.69 130 ASP A N 1
ATOM 1037 C CA . ASP A 1 130 ? -30.729 -15.400 12.566 1.00 45.69 130 ASP A CA 1
ATOM 1038 C C . ASP A 1 130 ? -30.676 -16.173 11.225 1.00 45.69 130 ASP A C 1
ATOM 1040 O O . ASP A 1 130 ? -31.717 -16.550 10.692 1.00 45.69 130 ASP A O 1
ATOM 1044 N N . GLU A 1 131 ? -29.490 -16.435 10.659 1.00 45.28 131 GLU A N 1
ATOM 1045 C CA . GLU A 1 131 ? -29.334 -17.280 9.454 1.00 45.28 131 GLU A CA 1
ATOM 1046 C C . GLU A 1 131 ? -28.115 -18.223 9.552 1.00 45.28 131 GLU A C 1
ATOM 1048 O O . GLU A 1 131 ? -27.239 -18.227 8.684 1.00 45.28 131 GLU A O 1
ATOM 1053 N N . LEU A 1 132 ? -28.061 -19.034 10.617 1.00 37.94 132 LEU A N 1
ATOM 1054 C CA . LEU A 1 132 ? -27.219 -20.237 10.713 1.00 37.94 132 LEU A CA 1
ATOM 1055 C C . LEU A 1 132 ? -28.038 -21.441 11.188 1.00 37.94 132 LEU A C 1
ATOM 1057 O O . LEU A 1 132 ? -28.771 -21.297 12.191 1.00 37.94 132 LEU A O 1
#

Sequence (132 aa):
LEPGDLLLYESSKCLHGRPKKFNGAWYSSLFIHYHPTRWDAKQVADDIVHRIPPSWHEVKPRTDGVDPVMVRGTSFREPECEHDWCALKGARQWKGPVEEGTFLSGSGEIKDLHLDRVPVQGPVPIKGEDEL

pLDDT: mean 79.9, std 10.77, range [37.94, 93.44]

Organism: NCBI:txid265543

Foldseek 3Di:
DDPPDDDDDDVVPDDDDDPADDDDDDDDDDDDDDDDPPDDPVVVVVVVVVVQPPCNPPDDPDDPPDQDWADDPPDIFRVVDHRRDPPCPPPDDDDDDDDPQWDQDPVRDIDGVPPVPDDPPPDDPDPDPPPD

Mean predicted aligned error: 9.76 Å